Protein AF-A0A392T5Y7-F1 (afdb_monomer_lite)

Secondary structure (DSSP, 8-state):
--HHHHHHHHHHHHHHHHTTS------S----EEEEE-TTS-EEEEE--TTTT-

Structure (mmCIF, N/CA/C/O backbone):
data_AF-A0A392T5Y7-F1
#
_entry.id   AF-A0A392T5Y7-F1
#
loop_
_atom_site.group_PDB
_atom_site.id
_atom_site.type_symbol
_atom_site.label_atom_id
_atom_site.label_alt_id
_atom_site.label_comp_id
_atom_site.label_asym_id
_atom_site.label_entity_id
_atom_site.label_seq_id
_atom_site.pdbx_PDB_ins_code
_atom_site.Cartn_x
_atom_site.Cartn_y
_atom_site.Cartn_z
_atom_site.occupancy
_atom_site.B_iso_or_equiv
_atom_site.auth_seq_id
_atom_site.auth_comp_id
_atom_site.auth_asym_id
_atom_site.auth_atom_id
_atom_site.pdbx_PDB_model_num
ATOM 1 N N . MET A 1 1 ? -10.929 10.648 -2.247 1.00 72.12 1 MET A N 1
ATOM 2 C CA . MET A 1 1 ? -11.099 9.670 -1.155 1.00 72.12 1 MET A CA 1
ATOM 3 C C . MET A 1 1 ? -11.666 10.399 0.042 1.00 72.12 1 MET A C 1
ATOM 5 O O . MET A 1 1 ? -11.224 11.510 0.320 1.00 72.12 1 MET A O 1
ATOM 9 N N . SER A 1 2 ? -12.648 9.811 0.711 1.00 87.38 2 SER A N 1
ATOM 10 C CA . SER A 1 2 ? -13.154 10.321 1.984 1.00 87.38 2 SER A CA 1
ATOM 11 C C . SER A 1 2 ? -12.122 10.114 3.104 1.00 87.38 2 SER A C 1
ATOM 13 O O . SER A 1 2 ? -11.163 9.349 2.964 1.00 87.38 2 SER A O 1
ATOM 15 N N . ALA A 1 3 ? -12.313 10.782 4.244 1.00 90.00 3 ALA A N 1
ATOM 16 C CA . ALA A 1 3 ? -11.420 10.629 5.393 1.00 90.00 3 ALA A CA 1
ATOM 17 C C . ALA A 1 3 ? -11.365 9.178 5.917 1.00 90.00 3 ALA A C 1
ATOM 19 O O . ALA A 1 3 ? -10.309 8.715 6.351 1.00 90.00 3 ALA A O 1
ATOM 20 N N . SER A 1 4 ? -12.481 8.442 5.845 1.00 88.62 4 SER A N 1
ATOM 21 C CA . SER A 1 4 ? -12.547 7.037 6.261 1.00 88.62 4 SER A CA 1
ATOM 22 C C . SER A 1 4 ? -11.802 6.115 5.295 1.00 88.62 4 SER A C 1
ATOM 24 O O . SER A 1 4 ? -11.048 5.253 5.743 1.00 88.62 4 SER A O 1
ATOM 26 N N . GLU A 1 5 ? -11.936 6.337 3.986 1.00 89.81 5 GLU A N 1
ATOM 27 C CA . GLU A 1 5 ? -11.184 5.601 2.962 1.00 89.81 5 GLU A CA 1
ATOM 28 C C . GLU A 1 5 ? -9.677 5.811 3.113 1.00 89.81 5 GLU A C 1
ATOM 30 O O . GLU A 1 5 ? -8.905 4.860 3.052 1.00 89.81 5 GLU A O 1
ATOM 35 N N . PHE A 1 6 ? -9.245 7.046 3.368 1.00 90.94 6 PHE A N 1
ATOM 36 C CA . PHE A 1 6 ? -7.827 7.349 3.538 1.00 90.94 6 PHE A CA 1
ATOM 37 C C . PHE A 1 6 ? -7.226 6.696 4.791 1.00 90.94 6 PHE A C 1
ATOM 39 O O . PHE A 1 6 ? -6.087 6.226 4.762 1.00 90.94 6 PHE A O 1
ATOM 46 N N . LYS A 1 7 ? -7.994 6.630 5.886 1.00 93.44 7 LYS A N 1
ATOM 47 C CA . LYS A 1 7 ? -7.579 5.942 7.115 1.00 93.44 7 LYS A CA 1
ATOM 48 C C . LYS A 1 7 ? -7.396 4.441 6.880 1.00 93.44 7 LYS A C 1
ATOM 50 O O . LYS A 1 7 ? -6.392 3.880 7.307 1.00 93.44 7 LYS A O 1
ATOM 55 N N . GLU A 1 8 ? -8.333 3.815 6.173 1.00 93.06 8 GLU A N 1
ATOM 56 C CA . GLU A 1 8 ? -8.254 2.391 5.836 1.00 93.06 8 GLU A CA 1
ATOM 57 C C . GLU A 1 8 ? -7.107 2.098 4.858 1.00 93.06 8 GLU A C 1
ATOM 59 O O . GLU A 1 8 ? -6.370 1.132 5.043 1.00 93.06 8 GLU A O 1
ATOM 64 N N . LEU A 1 9 ? -6.888 2.971 3.868 1.00 94.00 9 LEU A N 1
ATOM 65 C CA . LEU A 1 9 ? -5.755 2.872 2.947 1.00 94.00 9 LEU A CA 1
ATOM 66 C C . LEU A 1 9 ? -4.419 2.871 3.699 1.00 94.00 9 LEU A C 1
ATOM 68 O O . LEU A 1 9 ? -3.583 2.004 3.457 1.00 94.00 9 LEU A O 1
ATOM 72 N N . LYS A 1 10 ? -4.222 3.825 4.618 1.00 94.38 10 LYS A N 1
ATOM 73 C CA . LYS A 1 10 ? -2.999 3.905 5.430 1.00 94.38 10 LYS A CA 1
ATOM 74 C C . LYS A 1 10 ? -2.783 2.646 6.259 1.00 94.38 10 LYS A C 1
ATOM 76 O O . LYS A 1 10 ? -1.696 2.082 6.207 1.00 94.38 10 LYS A O 1
ATOM 81 N N . LYS A 1 11 ? -3.830 2.175 6.939 1.00 95.50 11 LYS A N 1
ATOM 82 C CA . LYS A 1 11 ? -3.782 0.949 7.739 1.00 95.50 11 LYS A CA 1
ATOM 83 C C . LYS A 1 11 ? -3.331 -0.254 6.901 1.00 95.50 11 LYS A C 1
ATOM 85 O O . LYS A 1 11 ? -2.402 -0.955 7.283 1.00 95.50 11 LYS A O 1
ATOM 90 N N . GLN A 1 12 ? -3.942 -0.470 5.733 1.00 95.31 12 GLN A N 1
ATOM 91 C CA . GLN A 1 12 ? -3.574 -1.599 4.871 1.00 95.31 12 GLN A CA 1
ATOM 92 C C . GLN A 1 12 ? -2.151 -1.464 4.307 1.00 95.31 12 GLN A C 1
ATOM 94 O O . GLN A 1 12 ? -1.450 -2.466 4.183 1.00 95.31 12 GLN A O 1
ATOM 99 N N . LEU A 1 13 ? -1.695 -0.248 3.987 1.00 95.62 13 LEU A N 1
ATOM 100 C CA . LEU A 1 13 ? -0.313 -0.018 3.554 1.00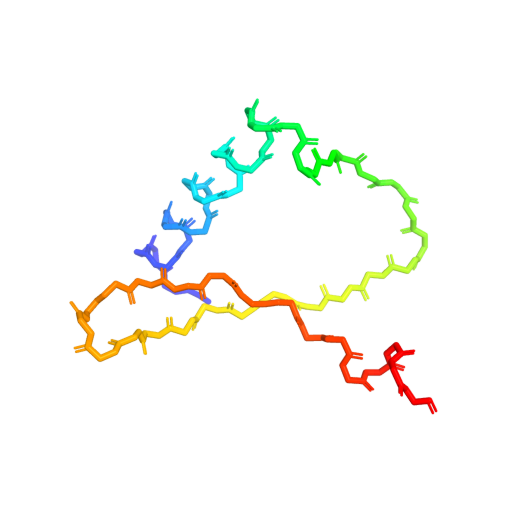 95.62 13 LEU A CA 1
ATOM 101 C C . LEU A 1 13 ? 0.701 -0.322 4.663 1.00 95.62 13 LEU A C 1
ATOM 103 O O . LEU A 1 13 ? 1.717 -0.952 4.380 1.00 95.62 13 LEU A O 1
ATOM 107 N N . GLU A 1 14 ? 0.426 0.083 5.904 1.00 96.75 14 GLU A N 1
ATOM 108 C CA . GLU A 1 14 ? 1.273 -0.223 7.065 1.00 96.75 14 GLU A CA 1
ATOM 109 C C . GLU A 1 14 ? 1.381 -1.736 7.291 1.00 96.75 14 GLU A C 1
ATOM 111 O O . GLU A 1 14 ? 2.491 -2.257 7.380 1.00 96.75 14 GLU A O 1
ATOM 116 N N . GLU A 1 15 ? 0.261 -2.465 7.258 1.00 96.62 15 GLU A N 1
ATOM 117 C CA . GLU A 1 15 ? 0.263 -3.931 7.373 1.00 96.62 15 GLU A CA 1
ATOM 118 C C . GLU A 1 15 ? 1.069 -4.609 6.248 1.00 96.62 15 GLU A C 1
ATOM 120 O O . GLU A 1 15 ? 1.754 -5.609 6.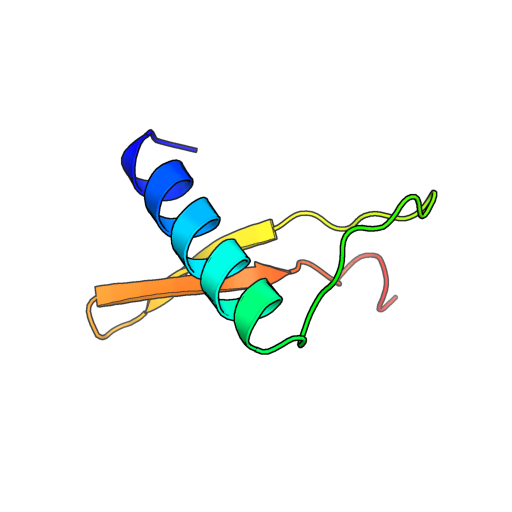473 1.00 96.62 15 GLU A O 1
ATOM 125 N N . LEU A 1 16 ? 0.995 -4.092 5.015 1.00 96.31 16 LEU A N 1
ATOM 126 C CA . LEU A 1 16 ? 1.753 -4.622 3.874 1.00 96.31 16 LEU A CA 1
ATOM 127 C C . LEU A 1 16 ? 3.256 -4.316 3.972 1.00 96.31 16 LEU A C 1
ATOM 129 O O . LEU A 1 16 ? 4.073 -5.142 3.549 1.00 96.31 16 LEU A O 1
ATOM 133 N N . LEU A 1 17 ? 3.620 -3.153 4.522 1.00 96.81 17 LEU A N 1
ATOM 134 C CA . LEU A 1 17 ? 5.006 -2.780 4.817 1.00 96.81 17 LEU A CA 1
ATOM 135 C C . LEU A 1 17 ? 5.587 -3.658 5.930 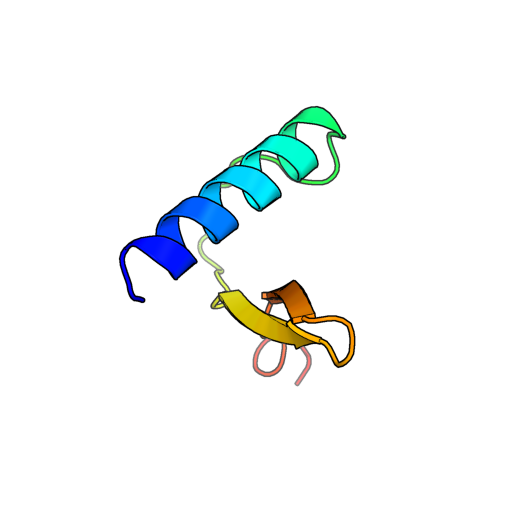1.00 96.81 17 LEU A C 1
ATOM 137 O O . LEU A 1 17 ? 6.699 -4.164 5.785 1.00 96.81 17 LEU A O 1
ATOM 141 N N . GLU A 1 18 ? 4.825 -3.899 6.999 1.00 97.69 18 GLU A N 1
ATOM 142 C CA . GLU A 1 18 ? 5.227 -4.759 8.118 1.00 97.69 18 GLU A CA 1
ATOM 143 C C . GLU A 1 18 ? 5.450 -6.207 7.661 1.00 97.69 18 GLU A C 1
ATOM 145 O O . GLU A 1 18 ? 6.469 -6.824 7.975 1.00 97.69 18 GLU A O 1
ATOM 150 N N . LYS A 1 19 ? 4.557 -6.717 6.804 1.00 97.12 19 LYS A N 1
ATOM 151 C CA . LYS A 1 19 ? 4.702 -8.026 6.145 1.00 97.12 19 LYS A CA 1
ATOM 152 C C . LYS A 1 19 ? 5.832 -8.072 5.111 1.00 97.12 19 LYS A C 1
ATOM 154 O O . LYS A 1 19 ? 6.041 -9.119 4.499 1.00 97.12 19 LYS A O 1
ATOM 159 N N . LYS A 1 20 ? 6.533 -6.957 4.864 1.00 95.81 20 LYS A N 1
ATOM 160 C CA . LYS A 1 20 ? 7.586 -6.801 3.843 1.00 95.81 20 LYS A CA 1
ATOM 161 C C . LYS A 1 20 ? 7.137 -7.190 2.430 1.00 95.81 20 LYS A C 1
ATOM 163 O O . LYS A 1 20 ? 7.959 -7.540 1.587 1.00 95.81 20 LYS A O 1
ATOM 168 N N . SER A 1 21 ? 5.832 -7.127 2.162 1.00 94.69 21 SER A N 1
ATOM 169 C CA . SER A 1 21 ? 5.265 -7.425 0.841 1.00 94.69 21 SER A CA 1
ATOM 170 C C . SER A 1 21 ? 5.463 -6.263 -0.134 1.00 94.69 21 SER A C 1
ATOM 172 O O . SER A 1 21 ? 5.537 -6.473 -1.341 1.00 94.69 21 SER A O 1
ATOM 174 N N . ILE A 1 22 ? 5.565 -5.036 0.389 1.00 96.56 22 ILE A N 1
ATOM 175 C CA . ILE A 1 22 ? 5.852 -3.817 -0.376 1.00 96.56 22 ILE A CA 1
ATOM 176 C C . ILE A 1 22 ? 6.988 -3.026 0.284 1.00 96.56 22 ILE A C 1
ATOM 178 O O . ILE A 1 22 ? 7.329 -3.251 1.444 1.00 96.56 22 ILE A O 1
ATOM 182 N N . ARG A 1 23 ? 7.564 -2.074 -0.455 1.00 97.00 23 ARG A N 1
ATOM 183 C CA . ARG A 1 23 ? 8.552 -1.107 0.045 1.00 97.00 23 ARG A CA 1
ATOM 184 C C . ARG A 1 23 ? 8.351 0.256 -0.625 1.00 97.00 23 ARG A C 1
ATOM 186 O O . ARG A 1 23 ? 7.829 0.286 -1.743 1.00 97.00 23 ARG A O 1
ATOM 193 N N . PRO A 1 24 ? 8.796 1.363 -0.005 1.00 96.38 24 PRO A N 1
ATOM 194 C CA . PRO A 1 24 ? 8.873 2.651 -0.683 1.00 9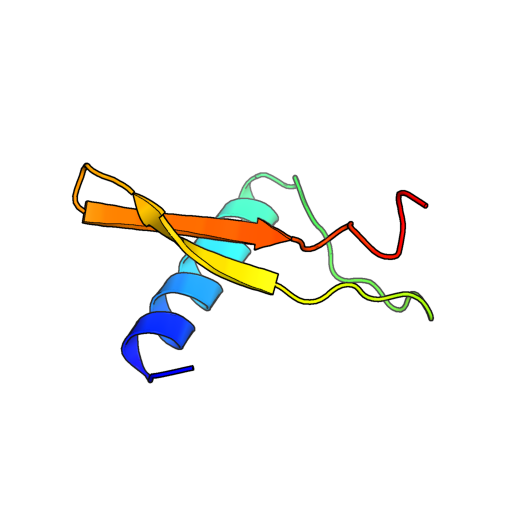6.38 24 PRO A CA 1
ATOM 195 C C . PRO A 1 24 ? 9.680 2.544 -1.983 1.00 96.38 24 PRO A C 1
ATOM 197 O O . PRO A 1 24 ? 10.669 1.811 -2.056 1.00 96.38 24 PRO A O 1
ATOM 200 N N . SER A 1 25 ? 9.243 3.261 -3.015 1.00 96.06 25 SER A N 1
ATOM 201 C CA . SER A 1 25 ? 9.832 3.224 -4.354 1.00 96.06 25 SER A CA 1
ATOM 202 C C . SER A 1 25 ? 9.937 4.636 -4.921 1.00 96.06 25 SER A C 1
ATOM 204 O O . SER A 1 25 ? 9.089 5.479 -4.644 1.00 96.06 25 SER A O 1
ATOM 206 N N . VAL A 1 26 ? 10.967 4.864 -5.736 1.00 96.62 26 VAL A N 1
ATOM 207 C CA . VAL A 1 26 ? 11.200 6.099 -6.512 1.00 96.62 26 VAL A CA 1
ATOM 208 C C . VAL A 1 26 ? 11.089 5.843 -8.021 1.00 96.62 26 VAL A C 1
ATOM 210 O O . VAL A 1 26 ? 11.665 6.559 -8.834 1.00 96.62 26 VAL A O 1
ATOM 213 N N . SER A 1 27 ? 10.392 4.769 -8.400 1.00 95.81 27 SER A N 1
ATOM 214 C CA . SER A 1 27 ? 10.165 4.391 -9.796 1.00 95.81 27 SER A CA 1
ATOM 215 C C . SER A 1 27 ? 9.497 5.529 -10.583 1.00 95.81 27 SER A C 1
ATOM 217 O O . SER A 1 27 ? 8.538 6.116 -10.080 1.00 95.81 27 SER A O 1
ATOM 219 N N . PRO A 1 28 ? 9.916 5.794 -11.837 1.00 95.81 28 PRO A N 1
ATOM 220 C CA . PRO A 1 28 ? 9.210 6.730 -12.713 1.00 95.81 28 PRO A CA 1
ATOM 221 C C . PRO A 1 28 ? 7.828 6.202 -13.141 1.00 95.81 28 PRO A C 1
ATOM 223 O O . PRO A 1 28 ? 7.002 6.962 -13.636 1.00 95.81 28 PRO A O 1
ATOM 226 N N . TRP A 1 29 ? 7.566 4.906 -12.938 1.00 93.88 29 TRP A N 1
ATOM 227 C CA . TRP A 1 29 ? 6.277 4.260 -13.178 1.00 93.88 29 TRP A CA 1
ATOM 228 C C . TRP A 1 29 ? 5.466 4.144 -11.890 1.00 93.88 29 TRP A C 1
ATOM 230 O O . TRP A 1 29 ? 5.974 3.645 -10.881 1.00 93.88 29 TRP A O 1
ATOM 240 N N . GLY A 1 30 ? 4.189 4.520 -11.965 1.00 94.50 30 GLY A N 1
ATOM 241 C CA . GLY A 1 30 ? 3.205 4.361 -10.899 1.00 94.50 30 GLY A CA 1
ATOM 242 C C . GLY A 1 30 ? 1.855 3.909 -11.453 1.00 94.50 30 GLY A C 1
ATOM 243 O O . GLY A 1 30 ? 1.506 4.220 -12.589 1.00 94.50 30 GLY A O 1
ATOM 244 N N . ALA A 1 31 ? 1.101 3.174 -10.639 1.00 95.56 31 ALA A N 1
ATOM 245 C CA . ALA A 1 31 ? -0.261 2.747 -10.942 1.00 95.56 31 ALA A CA 1
ATOM 246 C C . ALA A 1 31 ? -1.210 3.247 -9.841 1.00 95.56 31 ALA A C 1
ATOM 248 O O . ALA A 1 31 ? -0.815 3.274 -8.669 1.00 95.56 31 ALA A O 1
ATOM 249 N N . PRO A 1 32 ? -2.445 3.656 -10.178 1.00 94.94 32 PRO A N 1
ATOM 250 C CA . PRO A 1 32 ? -3.388 4.127 -9.179 1.00 94.94 32 PRO A CA 1
ATOM 251 C C . PRO A 1 32 ? -3.895 2.976 -8.302 1.00 94.94 32 PRO A C 1
ATOM 253 O O . PRO A 1 32 ? -3.963 1.816 -8.716 1.00 94.94 32 PRO A O 1
ATOM 256 N N . VAL A 1 33 ? -4.272 3.320 -7.071 1.00 93.94 33 VAL A N 1
ATOM 257 C CA . VAL A 1 33 ? -4.827 2.390 -6.084 1.00 93.94 33 VAL A CA 1
ATOM 258 C C . VAL A 1 33 ? -6.308 2.685 -5.880 1.00 93.94 33 VAL A C 1
ATOM 260 O O . VAL A 1 33 ? -6.722 3.839 -5.778 1.00 93.94 33 VAL A O 1
ATOM 263 N N . LEU A 1 34 ? -7.098 1.622 -5.798 1.00 93.31 34 LEU A N 1
ATOM 264 C CA . LEU A 1 34 ? -8.540 1.626 -5.612 1.00 93.31 34 LEU A CA 1
ATOM 265 C C . LEU A 1 34 ? -8.886 0.898 -4.312 1.00 93.31 34 LEU A C 1
ATOM 267 O O . LEU A 1 34 ? -8.298 -0.134 -3.990 1.00 93.31 34 LEU A O 1
ATOM 271 N N . LEU A 1 35 ? -9.878 1.408 -3.588 1.00 93.06 35 LEU A N 1
ATOM 272 C CA . LEU A 1 35 ? -10.483 0.714 -2.457 1.00 93.06 35 LEU A CA 1
ATOM 273 C C . LEU A 1 35 ? -11.836 0.154 -2.881 1.00 93.06 35 LEU A C 1
ATOM 275 O O . LEU A 1 35 ? -12.697 0.886 -3.361 1.00 93.06 35 LEU A O 1
ATOM 279 N N . VAL A 1 36 ? -12.023 -1.150 -2.696 1.00 93.62 36 VAL A N 1
ATOM 280 C CA . VAL A 1 36 ? -13.251 -1.848 -3.084 1.00 93.62 36 VAL A CA 1
ATOM 281 C C . VAL A 1 36 ? -13.892 -2.477 -1.858 1.00 93.62 36 VAL A C 1
ATOM 283 O O . VAL A 1 36 ? -13.230 -3.201 -1.113 1.00 93.62 36 VAL A O 1
ATOM 286 N N . LYS A 1 37 ? -15.192 -2.245 -1.670 1.00 93.56 37 LYS A N 1
ATOM 287 C CA . LYS A 1 37 ? -15.970 -2.894 -0.614 1.00 93.56 37 LYS A CA 1
ATOM 288 C C . LYS A 1 37 ? -16.318 -4.325 -1.027 1.00 93.56 37 LYS A C 1
ATOM 290 O O . LYS A 1 37 ? -16.923 -4.549 -2.074 1.00 93.56 37 LYS A O 1
ATOM 295 N N . LYS A 1 38 ? -15.932 -5.301 -0.213 1.00 94.38 38 LYS A N 1
ATOM 296 C CA . LYS A 1 38 ? -16.319 -6.706 -0.368 1.00 94.38 38 LYS A CA 1
ATOM 297 C C . LYS A 1 38 ? -17.745 -6.941 0.140 1.00 94.38 38 LYS A C 1
ATOM 299 O O . LYS A 1 38 ? -18.319 -6.124 0.858 1.00 94.38 38 LYS A O 1
ATOM 304 N N . LYS A 1 39 ? -18.301 -8.109 -0.204 1.00 95.38 39 LYS A N 1
ATOM 305 C CA . LYS A 1 39 ? -19.630 -8.556 0.254 1.00 95.38 39 LYS A CA 1
ATOM 306 C C . LYS A 1 39 ? -19.734 -8.666 1.780 1.00 95.38 39 LYS A C 1
ATOM 308 O O . LYS A 1 39 ? -20.793 -8.400 2.326 1.00 95.38 39 LYS A O 1
ATOM 313 N N . ASP A 1 40 ? -18.637 -9.020 2.446 1.00 93.94 40 ASP A N 1
ATOM 314 C CA . ASP A 1 40 ? -18.532 -9.101 3.911 1.00 93.94 40 ASP A CA 1
ATOM 315 C C . ASP A 1 40 ? -18.440 -7.720 4.597 1.00 93.94 40 ASP A C 1
ATOM 317 O O . ASP A 1 40 ? -18.332 -7.634 5.815 1.00 93.94 40 ASP A O 1
ATOM 321 N N . GLY A 1 41 ? -18.475 -6.629 3.825 1.00 90.62 41 GLY A N 1
ATOM 322 C CA . GLY A 1 41 ? -18.362 -5.263 4.326 1.00 90.62 41 GLY A CA 1
ATOM 323 C C . GLY A 1 41 ? -16.928 -4.780 4.540 1.00 90.62 41 GLY A C 1
ATOM 324 O O . GLY A 1 41 ? -16.745 -3.583 4.760 1.00 90.62 41 GLY A O 1
ATOM 325 N N . SER A 1 42 ? -15.921 -5.654 4.422 1.00 91.12 42 SER A N 1
ATOM 326 C CA . SER A 1 42 ? -14.510 -5.267 4.498 1.00 91.12 42 SER A CA 1
ATOM 327 C C . SER A 1 42 ? -14.070 -4.489 3.255 1.00 91.12 42 SER A C 1
ATOM 329 O O . SER A 1 42 ? -14.629 -4.638 2.166 1.00 91.12 42 SER A O 1
ATOM 331 N N . MET A 1 43 ? -13.049 -3.649 3.405 1.00 92.94 43 MET A N 1
ATOM 332 C CA . MET A 1 43 ? -12.444 -2.913 2.295 1.00 92.94 43 MET A CA 1
ATOM 333 C C . MET A 1 43 ? -11.197 -3.648 1.809 1.00 92.94 43 MET A C 1
ATOM 335 O O . MET A 1 43 ? -10.431 -4.187 2.605 1.00 92.94 43 MET A O 1
ATOM 339 N N . ARG A 1 44 ? -10.970 -3.670 0.497 1.00 93.12 44 ARG A N 1
ATOM 340 C CA . ARG A 1 44 ? -9.781 -4.265 -0.119 1.00 93.12 44 ARG A CA 1
ATOM 341 C C . ARG A 1 44 ? -9.061 -3.242 -0.982 1.00 93.12 44 ARG A C 1
ATOM 343 O O . ARG A 1 44 ? -9.663 -2.694 -1.904 1.00 93.12 44 ARG A O 1
ATOM 350 N N . LEU A 1 45 ? -7.771 -3.071 -0.726 1.00 95.00 45 LEU A N 1
ATOM 351 C CA . LEU A 1 45 ? -6.849 -2.360 -1.602 1.00 95.00 45 LEU A CA 1
ATOM 352 C C . LEU A 1 45 ? -6.622 -3.160 -2.895 1.00 95.00 45 LEU A C 1
ATOM 354 O O . LEU A 1 45 ? -6.308 -4.350 -2.867 1.00 95.00 45 LEU A O 1
ATOM 358 N N . CYS A 1 46 ? -6.818 -2.519 -4.043 1.00 94.75 46 CYS A N 1
ATOM 359 C CA . CYS A 1 46 ? -6.579 -3.075 -5.373 1.00 94.75 46 CYS A CA 1
ATOM 360 C C . CYS A 1 46 ? -5.739 -2.090 -6.188 1.00 94.75 46 CYS A C 1
ATOM 362 O O . CYS A 1 46 ? -6.037 -0.901 -6.210 1.00 94.75 46 CYS A O 1
ATOM 364 N N . VAL A 1 47 ? -4.703 -2.575 -6.867 1.00 95.56 47 VAL A N 1
ATOM 365 C CA . VAL A 1 47 ? -3.876 -1.749 -7.756 1.00 95.56 47 VAL A CA 1
ATOM 366 C C . VAL A 1 47 ? -4.391 -1.902 -9.181 1.00 95.56 47 VAL A C 1
ATOM 368 O O . VAL A 1 47 ? -4.615 -3.020 -9.649 1.00 95.56 47 VAL A O 1
ATOM 371 N N . ASP A 1 48 ? -4.603 -0.787 -9.868 1.00 95.94 48 ASP A N 1
ATOM 372 C CA . ASP A 1 48 ? -5.078 -0.794 -11.245 1.00 95.94 48 ASP A CA 1
ATOM 373 C C . ASP A 1 48 ? -3.915 -0.978 -12.228 1.00 95.94 48 ASP A C 1
ATOM 375 O O . ASP A 1 48 ? -3.306 -0.021 -12.705 1.00 95.94 48 ASP A O 1
ATOM 379 N N . TYR A 1 49 ? -3.619 -2.237 -12.548 1.00 96.06 49 TYR A N 1
ATOM 380 C CA . TYR A 1 49 ? -2.573 -2.606 -13.503 1.00 96.06 49 TYR A CA 1
ATOM 381 C C . TYR A 1 49 ? -3.026 -2.590 -14.971 1.00 96.06 49 TYR A C 1
ATOM 383 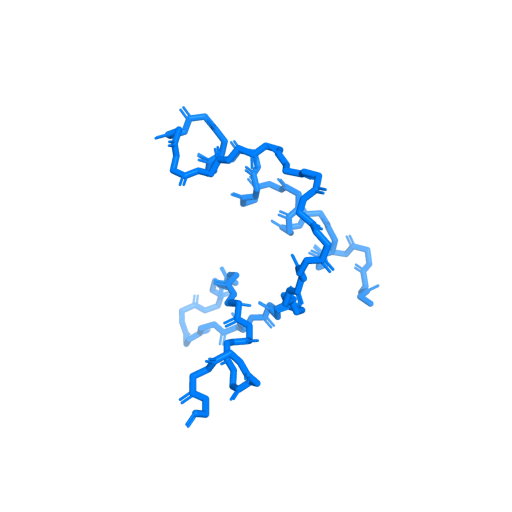O O . TYR A 1 49 ? -2.278 -3.043 -15.832 1.00 96.06 49 TYR A O 1
ATOM 391 N N . ARG A 1 50 ? -4.218 -2.076 -15.313 1.00 96.06 50 ARG A N 1
ATOM 392 C CA . ARG A 1 50 ? -4.745 -2.160 -16.693 1.00 96.06 50 ARG A CA 1
ATOM 393 C C . ARG A 1 50 ? -3.825 -1.544 -17.746 1.00 96.06 50 ARG A C 1
ATOM 395 O O . ARG A 1 50 ? -3.750 -2.073 -18.845 1.00 96.06 50 ARG A O 1
ATOM 402 N N . GLN A 1 51 ? -3.148 -0.438 -17.434 1.00 93.94 51 GLN A N 1
ATOM 403 C CA . GLN A 1 51 ? -2.203 0.190 -18.366 1.00 93.94 51 GLN A CA 1
ATOM 404 C C . GLN A 1 51 ? -0.870 -0.563 -18.447 1.00 93.94 51 GLN A C 1
ATOM 406 O O . GLN A 1 51 ? -0.250 -0.561 -19.504 1.00 93.94 51 GLN A O 1
ATOM 411 N N . LEU A 1 52 ? -0.454 -1.197 -17.348 1.00 95.06 52 LEU A N 1
ATOM 412 C CA . LEU A 1 52 ? 0.773 -1.990 -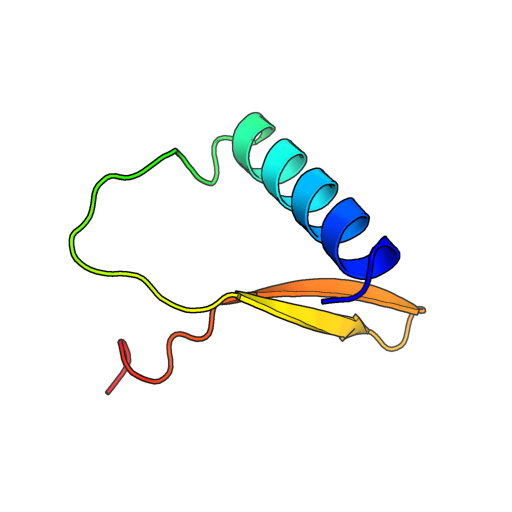17.281 1.00 95.06 52 LEU A CA 1
ATOM 413 C C . LEU A 1 52 ? 0.633 -3.327 -18.022 1.00 95.06 52 LEU A C 1
ATOM 415 O O . LEU A 1 52 ? 1.584 -3.773 -18.642 1.00 95.06 52 LEU A O 1
ATOM 419 N N . ASN A 1 53 ? -0.544 -3.951 -17.946 1.00 95.25 53 ASN A N 1
ATOM 420 C CA . ASN A 1 53 ? -0.817 -5.286 -18.487 1.00 95.25 53 ASN A CA 1
ATOM 421 C C . ASN A 1 53 ? -1.282 -5.285 -19.953 1.00 95.25 53 ASN A C 1
ATOM 423 O O . ASN A 1 53 ? -1.764 -6.317 -20.422 1.00 95.25 53 ASN A O 1
ATOM 427 N N . LYS A 1 54 ? -1.236 -4.140 -20.639 1.00 88.06 54 LYS A N 1
ATOM 428 C CA . LYS A 1 54 ? -1.452 -4.106 -22.091 1.00 88.06 54 LYS A CA 1
ATOM 429 C C . LYS A 1 54 ? -0.314 -4.821 -22.803 1.00 88.06 54 LYS A C 1
ATOM 431 O O . LYS A 1 54 ? -0.626 -5.501 -23.800 1.00 88.06 54 LYS A O 1
#

Foldseek 3Di:
DDPVVVVLVVVVVVVCVVVVVDDDDPDPDDFDWDWDQDPVRDIDIDTPCVVVVD

Sequence (54 aa):
MSASEFKELKKQLEELLEKKSIRPSVSPWGAPVLLVKKKDGSMRLCVDYRQLNK

Organism: NCBI:txid97028

InterPro domains:
  IPR032567 RTL1-related [PTHR15503] (1-54)
  IPR043502 DNA/RNA polymerase superfamily [SSF56672] (2-54)

pLDDT: mean 93.88, std 3.8, range [72.12, 97.69]

Radius of gyration: 12.5 Å; chains: 1; bounding box: 31×20×30 Å